Protein AF-A0A4Z0PZ56-F1 (afdb_monomer)

Nearest PDB structures (foldseek):
  6ogm-assembly2_G  TM=9.158E-01  e=2.818E-02  Burkholderia lata
  1gyy-assembly1_B  TM=7.434E-01  e=8.096E-03  Escherichia coli
  5clo-assembly1_C  TM=8.230E-01  e=3.186E-01  Pseudomonas putida
  8vfk-assembly1_B  TM=8.338E-01  e=7.317E-01  Homo sapiens

Mean predicted aligned error: 3.93 Å

Sequence (61 aa):
MAHSIKLALGSTEEQKQRLAAQIVRAMGIAGTDEASVFAAIEEVPPVAWMEQVYQADILPH

Structure (mmCIF, N/CA/C/O backbone):
data_AF-A0A4Z0PZ56-F1
#
_entry.id   AF-A0A4Z0PZ56-F1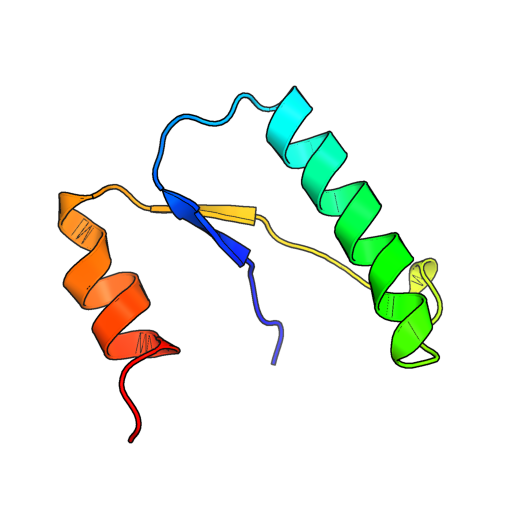
#
loop_
_atom_site.group_PDB
_atom_site.id
_atom_site.type_symbol
_atom_site.label_atom_id
_atom_site.label_alt_id
_atom_site.label_comp_id
_atom_site.label_asym_id
_atom_site.label_entity_id
_atom_site.label_seq_id
_atom_site.pdbx_PDB_ins_code
_atom_site.Cartn_x
_atom_site.Cartn_y
_atom_site.Cartn_z
_atom_site.occupancy
_atom_site.B_iso_or_equiv
_atom_site.auth_seq_id
_atom_site.auth_comp_id
_atom_site.auth_asym_id
_atom_site.auth_atom_id
_atom_site.pdbx_PDB_model_num
ATOM 1 N N . MET A 1 1 ? -14.789 -5.218 0.964 1.00 47.38 1 MET A N 1
ATOM 2 C CA . MET A 1 1 ? -13.680 -5.195 -0.012 1.00 47.38 1 MET A CA 1
ATOM 3 C C . MET A 1 1 ? -12.442 -4.736 0.735 1.00 47.38 1 MET A C 1
ATOM 5 O O . MET A 1 1 ? -12.514 -3.692 1.371 1.00 47.38 1 MET A O 1
ATOM 9 N N . ALA A 1 2 ? -11.383 -5.544 0.774 1.00 55.59 2 ALA A N 1
ATOM 10 C CA . ALA A 1 2 ? -10.110 -5.143 1.370 1.00 55.59 2 ALA A CA 1
ATOM 11 C C . ALA A 1 2 ? -9.293 -4.443 0.279 1.00 55.59 2 ALA A C 1
ATOM 13 O O . ALA A 1 2 ? -9.093 -5.027 -0.781 1.00 55.59 2 ALA A O 1
ATOM 14 N N . HIS A 1 3 ? -8.897 -3.195 0.510 1.00 68.19 3 HIS A N 1
ATOM 15 C CA . HIS A 1 3 ? -8.038 -2.455 -0.413 1.00 68.19 3 HIS A CA 1
ATOM 16 C C . HIS A 1 3 ? -6.591 -2.620 0.056 1.00 68.19 3 HIS A C 1
ATOM 18 O O . HIS A 1 3 ? -6.317 -2.485 1.251 1.00 68.19 3 HIS A O 1
ATOM 24 N N . SER A 1 4 ? -5.687 -2.949 -0.861 1.00 84.56 4 SER A N 1
ATOM 25 C CA . SER A 1 4 ? -4.253 -3.061 -0.599 1.00 84.56 4 SER A CA 1
ATOM 26 C C . SER A 1 4 ? -3.507 -1.818 -1.076 1.00 84.56 4 SER A C 1
ATOM 28 O O . SER A 1 4 ? -3.998 -1.036 -1.891 1.00 84.56 4 SER A O 1
ATOM 30 N N . ILE A 1 5 ? -2.312 -1.611 -0.531 1.00 90.62 5 ILE A N 1
ATOM 31 C CA . ILE A 1 5 ? -1.419 -0.520 -0.915 1.00 90.62 5 ILE A CA 1
ATOM 32 C C . ILE A 1 5 ? -0.417 -1.077 -1.915 1.00 90.62 5 ILE A C 1
ATOM 34 O O . ILE A 1 5 ? 0.400 -1.931 -1.568 1.00 90.62 5 ILE A O 1
ATOM 38 N N . LYS A 1 6 ? -0.461 -0.575 -3.148 1.00 93.50 6 LYS A N 1
ATOM 39 C CA . LYS A 1 6 ? 0.456 -0.979 -4.215 1.00 93.50 6 LYS A CA 1
ATOM 40 C C . LYS A 1 6 ? 1.626 -0.001 -4.312 1.00 93.50 6 LYS A C 1
ATOM 42 O O . LYS A 1 6 ? 1.425 1.207 -4.431 1.00 93.50 6 LYS A O 1
ATOM 47 N N . LEU A 1 7 ? 2.849 -0.521 -4.258 1.00 94.19 7 LEU A N 1
ATOM 48 C CA . LEU A 1 7 ? 4.101 0.229 -4.370 1.00 94.19 7 LEU A CA 1
ATOM 49 C C . LEU A 1 7 ? 4.878 -0.215 -5.605 1.00 94.19 7 LEU A C 1
ATOM 51 O O . LEU A 1 7 ? 4.791 -1.367 -6.022 1.00 94.19 7 LEU A O 1
ATOM 55 N N . ALA A 1 8 ? 5.680 0.679 -6.177 1.00 91.62 8 ALA A N 1
ATOM 56 C CA . ALA A 1 8 ? 6.707 0.256 -7.121 1.00 91.62 8 ALA A CA 1
ATOM 57 C C . ALA A 1 8 ? 7.793 -0.552 -6.385 1.00 91.62 8 ALA A C 1
ATOM 59 O O . ALA A 1 8 ? 8.045 -0.321 -5.200 1.00 91.62 8 ALA A O 1
ATOM 60 N N . LEU A 1 9 ? 8.451 -1.469 -7.098 1.00 90.88 9 LEU A N 1
ATOM 61 C CA . LEU A 1 9 ? 9.576 -2.239 -6.558 1.00 90.88 9 LEU A CA 1
ATOM 62 C C . LEU A 1 9 ? 10.683 -1.333 -6.004 1.00 90.88 9 LEU A C 1
ATOM 64 O O . LEU A 1 9 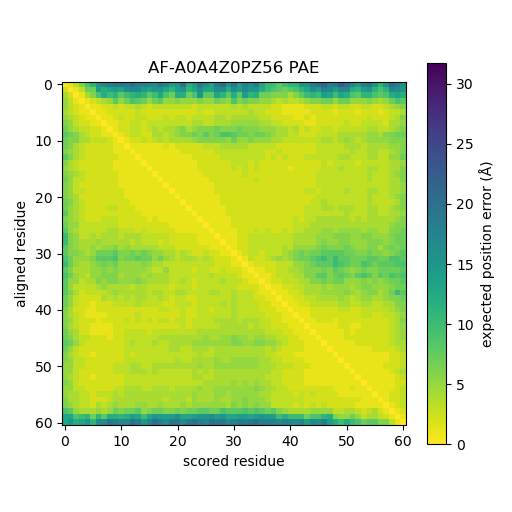? 11.056 -0.342 -6.636 1.00 90.88 9 LEU A O 1
ATOM 68 N N . GLY A 1 10 ? 11.272 -1.747 -4.882 1.00 91.19 10 GLY A N 1
ATOM 69 C CA . GLY A 1 10 ? 12.512 -1.156 -4.365 1.00 91.19 10 GLY A CA 1
ATOM 70 C C . GLY A 1 10 ? 12.505 -0.841 -2.873 1.00 91.19 10 GLY A C 1
ATOM 71 O O . GLY A 1 10 ? 13.497 -0.313 -2.375 1.00 91.19 10 GLY A O 1
ATOM 72 N N . SER A 1 11 ? 11.423 -1.163 -2.158 1.00 91.75 11 SER A N 1
ATOM 73 C CA . SER A 1 11 ? 11.383 -1.015 -0.702 1.00 91.75 11 SER A CA 1
ATOM 74 C C . SER A 1 11 ? 11.939 -2.265 -0.023 1.00 91.75 11 SER A C 1
ATOM 76 O O . SER A 1 11 ? 11.645 -3.389 -0.424 1.00 91.75 11 SER A O 1
ATOM 78 N N . THR A 1 12 ? 12.714 -2.098 1.046 1.00 95.12 12 THR A N 1
ATOM 79 C CA . THR A 1 12 ? 13.107 -3.229 1.899 1.00 95.12 12 THR A CA 1
ATOM 80 C C . THR A 1 12 ? 11.918 -3.731 2.721 1.00 95.12 12 THR A C 1
ATOM 82 O O . THR A 1 12 ? 10.946 -3.005 2.946 1.00 95.12 12 THR A O 1
ATOM 85 N N . GLU A 1 13 ? 11.998 -4.959 3.241 1.00 92.81 13 GLU A N 1
ATOM 86 C CA . GLU A 1 13 ? 10.966 -5.488 4.148 1.00 92.81 13 GLU A CA 1
ATOM 87 C C . GLU A 1 13 ? 10.768 -4.609 5.390 1.00 92.81 13 GLU A C 1
ATOM 89 O O . GLU A 1 13 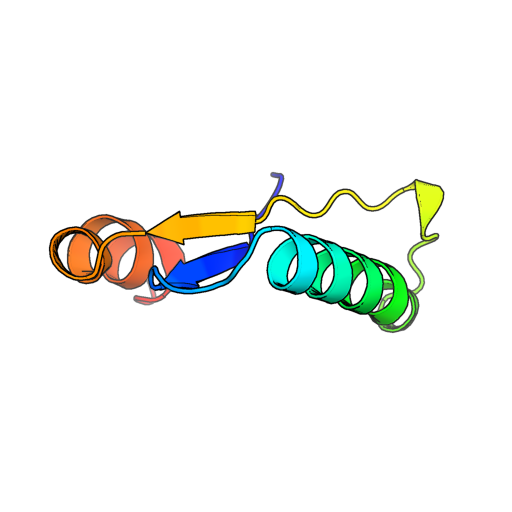? 9.636 -4.354 5.794 1.00 92.81 13 GLU A O 1
ATOM 94 N N . GLU A 1 14 ? 11.847 -4.067 5.960 1.00 95.62 14 GLU A N 1
ATOM 95 C CA . GLU A 1 14 ? 11.770 -3.154 7.106 1.00 95.62 14 GLU A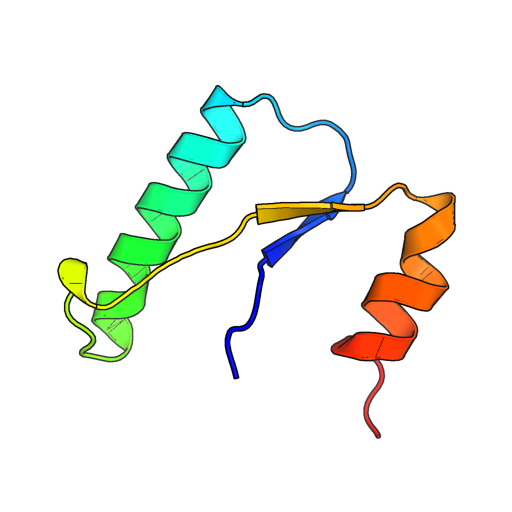 CA 1
ATOM 96 C C . GLU A 1 14 ? 11.023 -1.857 6.755 1.00 95.62 14 GLU A C 1
ATOM 98 O O . GLU A 1 14 ? 10.181 -1.385 7.523 1.00 95.62 14 GLU A O 1
ATOM 103 N N . GLN A 1 15 ? 11.278 -1.291 5.569 1.00 95.44 15 GLN A N 1
ATOM 104 C CA . GLN A 1 15 ? 10.560 -0.108 5.089 1.00 95.44 15 GLN A CA 1
ATOM 105 C C . GLN A 1 15 ? 9.068 -0.400 4.904 1.00 95.44 15 GLN A C 1
ATOM 107 O O . GLN A 1 15 ? 8.237 0.409 5.322 1.00 95.44 15 GLN A O 1
ATOM 112 N N . LYS A 1 16 ? 8.721 -1.570 4.350 1.00 93.12 16 LYS A N 1
ATOM 113 C CA . LYS A 1 16 ? 7.327 -2.009 4.192 1.00 93.12 16 LYS A CA 1
ATOM 114 C C . LYS A 1 16 ? 6.641 -2.199 5.546 1.00 93.12 16 LYS A C 1
ATOM 116 O O . LYS A 1 16 ? 5.554 -1.666 5.755 1.00 93.12 16 LYS A O 1
ATOM 121 N N . GLN A 1 17 ? 7.290 -2.859 6.504 1.00 92.75 17 GLN A N 1
ATOM 122 C CA . GLN A 1 17 ? 6.754 -3.035 7.860 1.00 92.75 17 GLN A CA 1
ATOM 123 C C . GLN A 1 17 ? 6.518 -1.694 8.563 1.00 92.75 17 GLN A C 1
ATOM 125 O O . GLN A 1 17 ? 5.451 -1.466 9.138 1.00 92.75 17 GLN A O 1
ATOM 130 N N . ARG A 1 18 ? 7.488 -0.773 8.477 1.00 95.00 18 ARG A N 1
ATOM 131 C CA . ARG A 1 18 ? 7.356 0.565 9.060 1.00 95.00 18 ARG A CA 1
ATOM 132 C C . ARG A 1 18 ? 6.215 1.346 8.414 1.00 95.00 18 ARG A C 1
ATOM 134 O O . ARG A 1 18 ? 5.455 1.989 9.133 1.00 95.00 18 ARG A O 1
ATOM 141 N N . LEU A 1 19 ? 6.077 1.283 7.091 1.00 93.88 19 LEU A N 1
ATOM 142 C CA . LEU A 1 19 ? 4.986 1.936 6.371 1.00 93.88 19 LEU A CA 1
ATOM 143 C C . LEU A 1 19 ? 3.619 1.381 6.793 1.00 93.88 19 LEU A C 1
ATOM 145 O O . LEU A 1 19 ? 2.730 2.164 7.122 1.00 93.88 19 LEU A O 1
ATOM 149 N N . ALA A 1 20 ? 3.470 0.054 6.854 1.00 91.81 20 ALA A N 1
ATOM 150 C CA . ALA A 1 20 ? 2.228 -0.590 7.279 1.00 91.81 20 ALA A CA 1
ATOM 151 C C . ALA A 1 20 ? 1.799 -0.122 8.679 1.00 91.81 20 ALA A C 1
ATOM 153 O O . ALA A 1 20 ? 0.652 0.279 8.869 1.00 91.81 20 ALA A O 1
ATOM 154 N N . ALA A 1 21 ? 2.733 -0.079 9.635 1.00 91.75 21 ALA A N 1
ATOM 155 C CA . ALA A 1 21 ? 2.457 0.393 10.992 1.00 91.75 21 ALA A CA 1
ATOM 156 C C . ALA A 1 21 ? 2.006 1.866 11.033 1.00 91.75 21 ALA A C 1
ATOM 158 O O . ALA A 1 21 ? 1.090 2.218 11.776 1.00 91.75 21 ALA A O 1
ATOM 159 N N . GLN A 1 22 ? 2.623 2.737 10.224 1.00 93.88 22 GLN A N 1
ATOM 160 C CA . GLN A 1 22 ? 2.221 4.146 10.146 1.00 93.88 22 GLN A CA 1
ATOM 161 C C . GLN A 1 22 ? 0.824 4.315 9.538 1.00 93.88 22 GLN A C 1
ATOM 163 O O . GLN A 1 22 ? 0.059 5.157 10.003 1.00 93.88 22 GLN A O 1
ATOM 168 N N . ILE A 1 23 ? 0.471 3.509 8.535 1.00 91.62 23 ILE A N 1
ATOM 169 C CA . ILE A 1 23 ? -0.853 3.565 7.906 1.00 91.62 23 ILE A CA 1
ATOM 170 C C . ILE A 1 23 ? -1.935 3.058 8.858 1.00 91.62 23 ILE A C 1
ATOM 172 O O . ILE A 1 23 ? -2.949 3.733 9.010 1.00 91.62 23 ILE A O 1
ATOM 176 N N . VAL A 1 24 ? -1.707 1.933 9.548 1.00 90.81 24 VAL A N 1
ATOM 177 C CA . VAL A 1 24 ? -2.637 1.425 10.574 1.00 90.81 24 VAL A CA 1
ATOM 178 C C . VAL A 1 24 ? -2.931 2.505 11.614 1.00 90.81 24 VAL A C 1
ATOM 180 O O . VAL A 1 24 ? -4.093 2.789 11.887 1.00 90.81 24 VAL A O 1
ATOM 183 N N . ARG A 1 25 ? -1.898 3.198 12.105 1.00 91.50 25 ARG A N 1
ATOM 184 C CA . ARG A 1 25 ? -2.074 4.332 13.020 1.00 91.50 25 ARG A CA 1
ATOM 185 C C . ARG A 1 25 ? -2.864 5.486 12.393 1.00 91.50 25 ARG A C 1
ATOM 187 O O . ARG A 1 25 ? -3.713 6.084 13.051 1.00 91.50 25 ARG A O 1
ATOM 194 N N . ALA A 1 26 ? -2.597 5.821 11.131 1.00 91.62 26 ALA A N 1
ATOM 195 C CA . ALA A 1 26 ? -3.304 6.892 10.429 1.00 91.62 26 ALA A CA 1
ATOM 196 C C . ALA A 1 26 ? -4.807 6.604 10.258 1.00 91.62 26 ALA A C 1
ATOM 198 O O . ALA A 1 26 ? -5.599 7.546 10.219 1.00 91.62 26 ALA A O 1
ATOM 199 N N . MET A 1 27 ? -5.228 5.333 10.236 1.00 89.94 27 MET A N 1
ATOM 200 C CA . MET A 1 27 ? -6.650 4.965 10.174 1.00 89.94 27 MET A CA 1
ATOM 201 C C . MET A 1 27 ? -7.464 5.443 11.382 1.00 89.94 27 MET A C 1
ATOM 203 O O . MET A 1 27 ? -8.681 5.603 11.265 1.00 89.94 27 MET A O 1
ATOM 207 N N . GLY A 1 28 ? -6.816 5.783 12.500 1.00 88.88 28 GLY A N 1
ATOM 208 C CA . GLY A 1 28 ? -7.468 6.464 13.619 1.00 88.88 28 GLY A CA 1
ATOM 209 C C . GLY A 1 28 ? -8.137 7.791 13.224 1.00 88.88 28 GLY A C 1
ATOM 210 O O . GLY A 1 28 ? -9.121 8.182 13.846 1.00 88.88 28 GLY A O 1
ATOM 211 N N . ILE A 1 29 ? -7.691 8.452 12.144 1.00 91.81 29 ILE A N 1
ATOM 212 C CA . ILE A 1 29 ? -8.343 9.654 11.581 1.00 91.81 29 ILE A CA 1
ATOM 213 C C . ILE A 1 29 ? -9.785 9.352 11.152 1.00 91.81 29 ILE A C 1
ATOM 215 O O . ILE A 1 29 ? -10.669 10.191 11.305 1.00 91.81 29 ILE A O 1
ATOM 219 N N . ALA A 1 30 ? -10.036 8.142 10.653 1.00 88.56 30 ALA A N 1
ATOM 220 C CA . ALA A 1 30 ? -11.366 7.674 10.281 1.00 88.56 30 ALA A CA 1
ATOM 221 C C . ALA A 1 30 ? -12.156 7.106 11.479 1.00 88.56 30 ALA A C 1
ATOM 223 O O . ALA A 1 30 ? -13.205 6.497 11.284 1.00 88.56 30 ALA A O 1
ATOM 224 N N . GLY A 1 31 ? -11.653 7.251 12.713 1.00 90.75 31 GLY A N 1
ATOM 225 C CA . GLY A 1 31 ? -12.266 6.695 13.922 1.00 90.75 31 GLY A CA 1
ATOM 226 C C . GLY A 1 31 ? -12.200 5.168 14.006 1.00 90.75 31 GLY A C 1
ATOM 227 O O . GLY A 1 31 ? -12.980 4.567 14.741 1.00 90.75 31 GLY A O 1
ATOM 228 N N . THR A 1 32 ? -11.311 4.531 13.236 1.00 88.94 32 THR A N 1
ATOM 229 C CA . THR A 1 32 ? -11.152 3.071 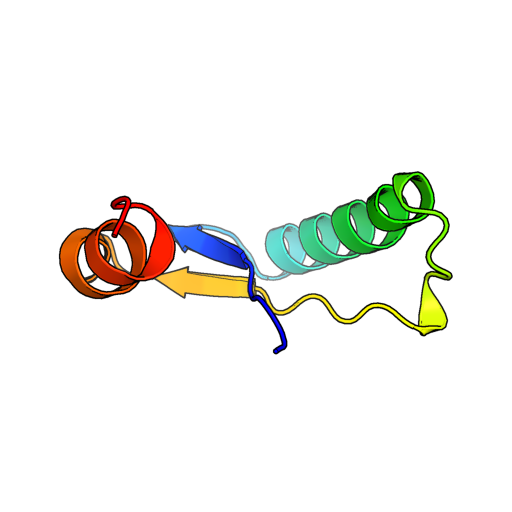13.238 1.00 88.94 32 THR A CA 1
ATOM 230 C C . THR A 1 32 ? -10.130 2.650 14.288 1.00 88.94 32 THR A C 1
ATOM 232 O O . THR A 1 32 ? -9.061 3.251 14.388 1.00 88.94 32 THR A O 1
ATOM 235 N N . ASP A 1 33 ? -10.455 1.611 15.055 1.00 88.88 33 ASP A N 1
ATOM 236 C CA . ASP A 1 33 ? -9.524 1.003 16.004 1.00 88.88 33 ASP A CA 1
ATOM 237 C C . ASP A 1 33 ? -8.410 0.233 15.279 1.00 88.88 33 ASP A C 1
ATOM 239 O O . ASP A 1 33 ? -8.680 -0.502 14.326 1.00 88.88 33 ASP A O 1
ATOM 243 N N . GLU A 1 34 ? -7.165 0.368 15.746 1.00 84.38 34 GLU A N 1
ATOM 244 C CA . GLU A 1 34 ? -5.991 -0.233 15.096 1.00 84.38 34 GLU A CA 1
ATOM 245 C C . GLU A 1 34 ? -6.112 -1.761 14.980 1.00 84.38 34 GLU A C 1
ATO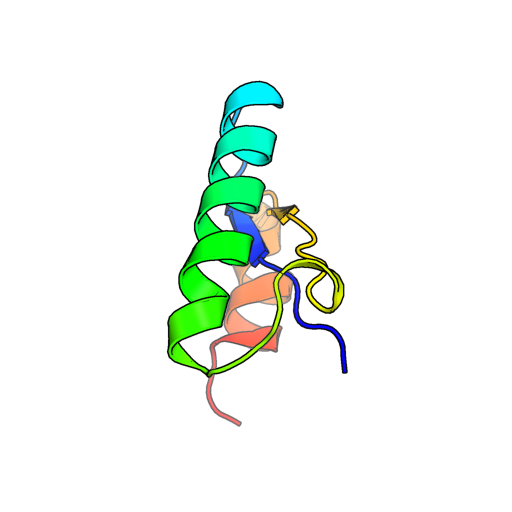M 247 O O . GLU A 1 34 ? -5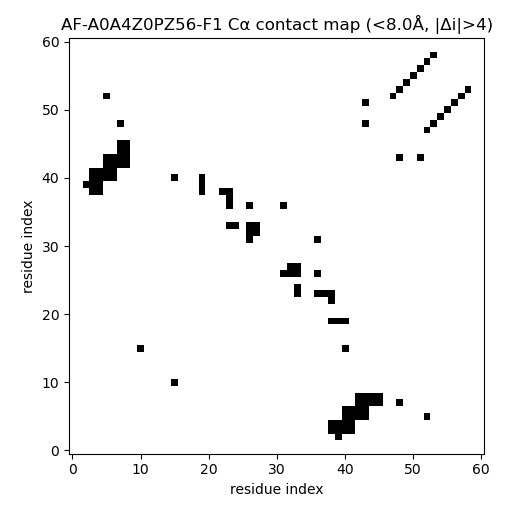.708 -2.328 13.964 1.00 84.38 34 GLU A O 1
ATOM 252 N N . ALA A 1 35 ? -6.727 -2.439 15.959 1.00 87.12 35 ALA A N 1
ATOM 253 C CA . ALA A 1 35 ? -6.883 -3.896 15.931 1.00 87.12 35 ALA A CA 1
ATOM 254 C C . ALA A 1 35 ? -7.878 -4.379 14.860 1.00 87.12 35 ALA A C 1
ATOM 256 O O . ALA A 1 35 ? -7.915 -5.567 14.538 1.00 87.12 35 ALA A O 1
ATOM 257 N N . SER A 1 36 ? -8.676 -3.468 14.298 1.00 87.31 36 SER A N 1
ATOM 258 C CA . SER A 1 36 ? -9.646 -3.753 13.234 1.00 87.31 36 SER A CA 1
ATOM 259 C C . SER A 1 36 ? -9.107 -3.454 11.831 1.00 87.31 36 SER A C 1
ATOM 261 O O . SER A 1 36 ? -9.831 -3.621 10.848 1.00 87.31 36 SER A O 1
ATOM 263 N N . VAL A 1 37 ? -7.852 -3.008 11.715 1.00 85.44 37 VAL A N 1
ATOM 264 C CA . VAL A 1 37 ? -7.233 -2.612 10.446 1.00 85.44 37 VAL A CA 1
ATOM 265 C C . VAL A 1 37 ? -6.164 -3.618 10.043 1.00 85.44 37 VAL A C 1
ATOM 267 O O . VAL A 1 37 ? -5.226 -3.895 10.784 1.00 85.44 37 VAL A O 1
ATOM 270 N N . PHE A 1 38 ? -6.263 -4.107 8.810 1.00 83.62 38 PHE A N 1
ATOM 271 C CA . PHE A 1 38 ? -5.207 -4.872 8.160 1.00 83.62 38 PHE A CA 1
ATOM 272 C C . PHE A 1 38 ? -4.715 -4.116 6.926 1.00 83.62 38 PHE A C 1
ATOM 274 O O . PHE A 1 38 ? -5.519 -3.727 6.079 1.00 83.62 38 PHE A O 1
ATOM 281 N N . ALA A 1 39 ? -3.400 -3.921 6.819 1.00 86.88 39 ALA A N 1
ATOM 282 C CA . ALA A 1 39 ? -2.766 -3.281 5.673 1.00 86.88 39 ALA A CA 1
ATOM 283 C C . ALA A 1 39 ? -1.913 -4.304 4.912 1.00 86.88 39 ALA A C 1
ATOM 285 O O . ALA A 1 39 ? -0.882 -4.756 5.411 1.00 86.88 39 ALA A O 1
ATOM 286 N N . ALA A 1 40 ? -2.337 -4.650 3.697 1.00 89.56 40 ALA A N 1
ATOM 287 C CA . ALA A 1 40 ? -1.520 -5.406 2.754 1.00 89.56 40 ALA A CA 1
ATOM 288 C C . ALA A 1 40 ? -0.686 -4.436 1.911 1.00 89.56 40 ALA A C 1
ATOM 290 O O . ALA A 1 40 ? -1.236 -3.484 1.354 1.00 89.56 40 ALA A O 1
ATOM 291 N N . ILE A 1 41 ? 0.619 -4.689 1.811 1.00 91.69 41 ILE A N 1
ATOM 292 C CA . ILE A 1 41 ? 1.514 -3.976 0.897 1.00 91.69 41 ILE A CA 1
ATOM 293 C C . ILE A 1 41 ? 1.916 -4.935 -0.215 1.00 91.69 41 ILE A C 1
ATOM 295 O O . ILE A 1 41 ? 2.466 -6.003 0.050 1.00 91.69 41 ILE A O 1
ATOM 299 N N . GLU A 1 42 ? 1.664 -4.527 -1.451 1.00 92.44 42 GLU A N 1
ATOM 300 C CA . GLU A 1 42 ? 1.996 -5.273 -2.660 1.00 92.44 42 GLU A CA 1
ATOM 301 C C . GLU A 1 42 ? 3.013 -4.480 -3.479 1.00 92.44 42 GLU A C 1
ATOM 303 O O . GLU A 1 42 ? 2.826 -3.290 -3.730 1.00 92.44 42 GLU A O 1
ATOM 308 N N . GLU A 1 43 ? 4.094 -5.126 -3.909 1.00 93.81 43 GLU A N 1
ATOM 309 C CA . GLU A 1 43 ? 5.039 -4.509 -4.838 1.00 93.81 43 GLU A CA 1
ATOM 310 C C . GLU A 1 43 ? 4.707 -4.913 -6.274 1.00 93.81 43 GLU A C 1
ATOM 312 O O . GLU A 1 43 ? 4.601 -6.097 -6.597 1.00 93.81 43 GLU A O 1
ATOM 317 N N . VAL A 1 44 ? 4.573 -3.915 -7.144 1.00 95.38 44 VAL A N 1
ATOM 318 C CA . VAL A 1 44 ? 4.217 -4.086 -8.550 1.00 95.38 44 VAL A CA 1
ATOM 319 C C . VAL A 1 44 ? 5.407 -3.675 -9.422 1.00 95.38 44 VAL A C 1
ATOM 321 O O . VAL A 1 44 ? 5.914 -2.552 -9.299 1.00 95.38 44 VAL A O 1
ATOM 324 N N . PRO A 1 45 ? 5.879 -4.555 -10.323 1.00 95.94 45 PRO A N 1
ATOM 325 C CA . PRO A 1 45 ? 6.915 -4.202 -11.280 1.00 95.94 45 PRO A CA 1
ATOM 326 C C . PRO A 1 45 ? 6.486 -3.036 -12.183 1.00 95.94 45 PRO A C 1
ATOM 328 O O . PRO A 1 45 ? 5.333 -3.005 -12.618 1.00 95.94 45 PRO A O 1
ATOM 331 N N . PRO A 1 46 ? 7.404 -2.133 -12.577 1.00 94.44 46 PRO A N 1
ATOM 332 C CA . PRO A 1 46 ? 7.069 -1.006 -13.452 1.00 94.44 46 PRO A CA 1
ATOM 333 C C . PRO A 1 46 ? 6.378 -1.417 -14.759 1.00 94.44 46 PRO A C 1
ATOM 335 O O . PRO A 1 46 ? 5.453 -0.747 -15.205 1.00 94.44 46 PRO A O 1
ATOM 338 N N . VAL A 1 47 ? 6.780 -2.554 -15.341 1.00 96.75 47 VAL A N 1
ATOM 339 C CA . VAL A 1 47 ? 6.184 -3.099 -16.574 1.00 96.75 47 VAL A CA 1
ATOM 340 C C . VAL A 1 47 ? 4.714 -3.503 -16.406 1.00 96.75 47 VAL A C 1
ATOM 342 O O . VAL A 1 47 ? 3.959 -3.460 -17.367 1.00 96.75 47 VAL A O 1
ATOM 345 N N . ALA A 1 48 ? 4.299 -3.858 -15.189 1.00 96.62 48 ALA A N 1
ATOM 346 C CA . ALA A 1 48 ? 2.936 -4.278 -14.876 1.00 96.62 48 ALA A CA 1
ATOM 347 C C . ALA A 1 48 ? 2.060 -3.131 -14.341 1.00 96.62 48 ALA A C 1
ATOM 349 O O . ALA A 1 48 ? 0.850 -3.294 -14.201 1.00 96.62 48 ALA A O 1
ATOM 350 N N . TRP A 1 49 ? 2.648 -1.966 -14.047 1.00 95.25 49 TRP A N 1
ATOM 351 C CA . TRP A 1 49 ? 1.965 -0.866 -13.364 1.00 95.25 49 TRP A CA 1
ATOM 352 C C . TRP A 1 49 ? 0.757 -0.330 -14.136 1.00 95.25 49 TRP A C 1
ATOM 354 O O . TRP A 1 49 ? -0.293 -0.062 -13.549 1.00 95.25 49 TRP A O 1
ATOM 364 N N . MET A 1 50 ? 0.902 -0.178 -15.456 1.00 96.25 50 MET A N 1
ATOM 365 C CA . MET A 1 50 ? -0.147 0.393 -16.301 1.00 96.25 50 MET A CA 1
ATOM 366 C C . MET A 1 50 ? -1.440 -0.424 -16.222 1.00 96.25 50 MET A C 1
ATOM 368 O O . MET A 1 50 ? -2.513 0.140 -16.034 1.00 96.25 50 MET A O 1
ATOM 372 N N . GLU A 1 51 ? -1.327 -1.744 -16.329 1.00 95.69 51 GLU A N 1
ATOM 373 C CA . GLU A 1 51 ? -2.470 -2.656 -16.350 1.00 95.69 51 GLU A CA 1
ATOM 374 C C . GLU A 1 51 ? -2.985 -2.943 -14.934 1.00 95.69 51 GLU A C 1
ATOM 376 O O . GLU A 1 51 ? -4.179 -2.828 -14.674 1.00 95.69 51 GLU A O 1
ATOM 381 N N . GLN A 1 52 ? -2.090 -3.279 -13.996 1.00 93.25 52 GLN A N 1
ATOM 382 C CA . GLN A 1 52 ?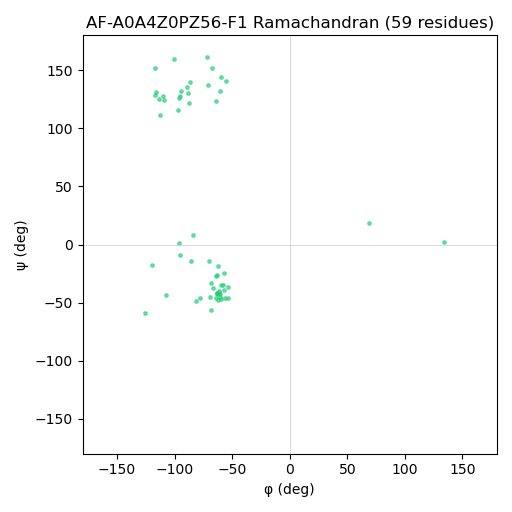 -2.475 -3.801 -12.676 1.00 93.25 52 GLN A CA 1
ATOM 383 C C . GLN A 1 52 ? -2.778 -2.729 -11.625 1.00 93.25 52 GLN A C 1
ATOM 385 O O . GLN A 1 52 ? -3.309 -3.066 -10.565 1.00 93.25 52 GLN A O 1
ATOM 390 N N . VAL A 1 53 ? -2.400 -1.472 -11.872 1.00 94.06 53 VAL A N 1
ATOM 391 C CA . VAL A 1 53 ? -2.610 -0.360 -10.930 1.00 94.06 53 VAL A CA 1
ATOM 392 C C . VAL A 1 53 ? -3.342 0.778 -11.610 1.00 94.06 53 VAL A C 1
ATOM 394 O O . VAL A 1 53 ? -4.418 1.168 -11.173 1.00 94.06 53 VAL A O 1
ATOM 397 N N . TYR A 1 54 ? -2.775 1.324 -12.687 1.00 93.69 54 TYR A N 1
ATOM 398 C CA . TYR A 1 54 ? -3.311 2.554 -13.253 1.00 93.69 54 TYR A CA 1
ATOM 399 C C . TYR A 1 54 ? -4.691 2.339 -13.874 1.00 93.69 54 TYR A C 1
ATOM 401 O O . TYR A 1 54 ? -5.644 2.994 -13.472 1.00 93.69 54 TYR A O 1
ATOM 409 N N . GLN A 1 55 ? -4.822 1.406 -14.815 1.00 94.69 55 GLN A N 1
ATOM 410 C CA . GLN A 1 55 ? -6.109 1.116 -15.448 1.00 94.69 55 GLN A CA 1
ATOM 411 C C . GLN A 1 55 ? -7.109 0.459 -14.491 1.00 94.69 55 GLN A C 1
ATOM 413 O O . GLN A 1 55 ? -8.305 0.696 -14.627 1.00 94.69 55 GLN A O 1
ATOM 418 N N . ALA A 1 56 ? -6.623 -0.360 -13.553 1.00 91.88 56 ALA A N 1
ATOM 419 C CA . ALA A 1 56 ? -7.469 -1.116 -12.635 1.00 91.88 56 ALA A CA 1
ATOM 420 C C . ALA A 1 56 ? -8.026 -0.275 -11.473 1.00 91.88 56 ALA A C 1
ATOM 422 O O . ALA A 1 56 ? -9.213 -0.374 -11.182 1.00 91.88 56 ALA A O 1
ATOM 423 N N . ASP A 1 57 ? -7.189 0.537 -10.815 1.00 90.75 57 ASP A N 1
ATOM 424 C CA . ASP A 1 57 ? -7.538 1.177 -9.536 1.00 90.75 57 ASP A CA 1
ATOM 425 C C . ASP A 1 57 ? -7.511 2.716 -9.572 1.00 90.75 57 ASP A C 1
ATOM 427 O O . ASP A 1 57 ? -8.049 3.354 -8.667 1.00 90.75 57 ASP A O 1
ATOM 431 N N . ILE A 1 58 ? -6.855 3.335 -10.566 1.00 90.88 58 ILE A N 1
ATOM 432 C CA . ILE A 1 58 ? -6.663 4.801 -10.628 1.00 90.88 58 ILE A CA 1
ATOM 433 C C . ILE A 1 58 ? -7.536 5.451 -11.701 1.00 90.88 58 ILE A C 1
ATOM 435 O O . ILE A 1 58 ? -8.081 6.533 -11.474 1.00 90.88 58 ILE A O 1
ATOM 439 N N . LEU A 1 59 ? -7.625 4.846 -12.887 1.00 94.12 59 LEU A N 1
ATOM 440 C CA . LEU A 1 59 ? -8.386 5.401 -13.995 1.00 94.12 59 LEU A CA 1
ATOM 441 C C . LEU A 1 59 ? -9.869 5.448 -13.592 1.00 94.12 59 LEU A C 1
ATOM 443 O O . LEU A 1 59 ? -10.426 4.407 -13.245 1.00 9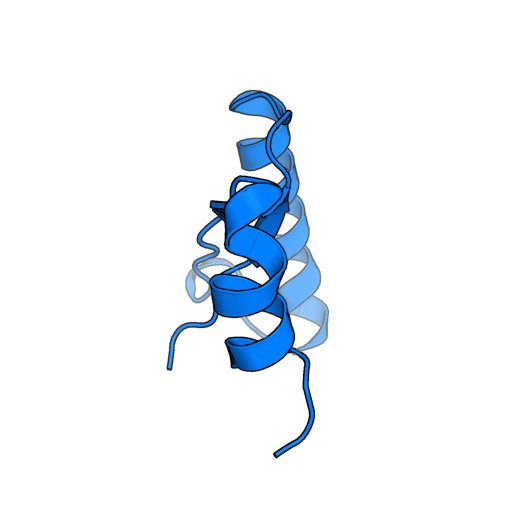4.12 59 LEU A O 1
ATOM 447 N N . PRO A 1 60 ? -10.520 6.624 -13.629 1.00 80.56 60 PRO A N 1
ATOM 448 C CA . PRO A 1 60 ? -11.936 6.722 -13.314 1.00 80.56 60 PRO A CA 1
ATOM 449 C C . PRO A 1 60 ? -12.741 5.858 -14.287 1.00 80.56 60 PRO A C 1
ATOM 451 O O . PRO A 1 60 ? -12.521 5.934 -15.500 1.00 80.56 60 PRO A O 1
ATOM 454 N N . HIS A 1 61 ? -13.659 5.054 -13.756 1.00 63.12 61 HIS A N 1
ATOM 455 C CA . HIS A 1 61 ? -14.707 4.416 -14.550 1.00 63.12 61 HIS A CA 1
ATOM 456 C C . HIS A 1 61 ? -15.830 5.406 -14.863 1.00 63.12 61 HIS A C 1
ATOM 458 O O . HIS A 1 61 ? -16.194 6.192 -13.955 1.00 63.12 61 HIS A O 1
#

Secondary structure (DSSP, 8-state):
-PPPEEEES---HHHHHHHHHHHHHHGGGGT--GGG----EEEE-HHHHIIIIIIIIIS--

Solvent-accessible surface area (backbone atoms only — not comparable to full-atom values): 3866 Å² total; per-residue (Å²): 136,88,76,66,47,78,39,67,70,85,71,51,72,67,56,49,53,54,50,41,55,54,50,40,59,53,39,43,80,76,73,44,58,56,93,80,55,79,74,50,79,43,72,40,54,77,90,46,35,58,64,74,38,40,60,65,75,62,51,83,129

Foldseek 3Di:
DDDEAEDEPDDDPVRVVVVQVVVLVVCVVVVDDSVPDDYHYHYDYPVCCVPPPCVPPPDDD

Organism: NCBI:txid2563114

Radius of gyration: 13.21 Å; Cα contacts (8 Å, |Δi|>4): 54; chains: 1; bounding box: 28×15×33 Å

InterPro domains:
  IPR004370 4-oxalocrotonate tautomerase-like domain [PF01361] (5-49)
  IPR014347 Tautomerase/MIF superfamily [G3DSA:3.30.429.10] (3-52)
  IPR014347 Tautomerase/MIF superfamily [SSF55331] (5-50)

pLDDT: mean 89.5, std 9.08, range [47.38, 96.75]